Protein AF-A0A6M0SDQ1-F1 (afdb_monomer_lite)

Secondary structure (DSSP, 8-state):
-HHHHHGGGS-EEEEEEEEETTEEEEEEEESSPPPHHHHHHHHHHHHHS-------HHHHHHHHHHHTT--HHHHHHHH--EEEEEES--HHHHHHHHHHHHTT-----TT--

Sequence (113 aa):
MDRLSQMIGLSLESVTVIYLVDRWVLRLKLRNALGADAEKNLIAFLMENGMPHKPSMQLRDTLRALDKGKTPTEVMSEYQVVVVSHGVPDPTELHEFCARFVEGLGYYPPSLV

Structure (mmCIF, N/CA/C/O backbone):
data_AF-A0A6M0SDQ1-F1
#
_entry.id   AF-A0A6M0SDQ1-F1
#
loop_
_atom_site.group_PDB
_atom_site.id
_atom_site.type_symbol
_atom_site.label_atom_id
_atom_site.label_alt_id
_atom_site.label_comp_id
_atom_site.label_asym_id
_atom_site.label_entity_id
_atom_site.label_seq_id
_atom_site.pdbx_PDB_ins_code
_atom_site.Cartn_x
_atom_site.Cartn_y
_atom_site.Cartn_z
_atom_site.occupancy
_atom_site.B_iso_or_equiv
_atom_site.auth_seq_id
_atom_site.auth_comp_id
_atom_site.auth_asym_id
_atom_site.auth_atom_id
_atom_site.pdbx_PDB_model_num
ATOM 1 N N . MET A 1 1 ? 16.956 -11.108 -0.388 1.00 38.00 1 MET A N 1
ATOM 2 C CA . MET A 1 1 ? 17.136 -9.669 -0.095 1.00 38.00 1 MET A CA 1
ATOM 3 C C . MET A 1 1 ? 17.622 -8.887 -1.318 1.00 38.00 1 MET A C 1
ATOM 5 O O . MET A 1 1 ? 17.050 -7.846 -1.579 1.00 38.00 1 MET A O 1
ATOM 9 N N . ASP A 1 2 ? 18.548 -9.408 -2.136 1.00 40.62 2 ASP A N 1
ATOM 10 C CA . ASP A 1 2 ? 19.109 -8.705 -3.316 1.00 40.62 2 ASP A CA 1
ATOM 11 C C . ASP A 1 2 ? 18.112 -8.276 -4.423 1.00 40.62 2 ASP A C 1
ATOM 13 O O . ASP A 1 2 ? 18.269 -7.228 -5.044 1.00 40.62 2 ASP A O 1
ATOM 17 N N . ARG A 1 3 ? 17.052 -9.060 -4.682 1.00 41.88 3 ARG A N 1
ATOM 18 C CA . ARG A 1 3 ? 16.106 -8.775 -5.786 1.00 41.88 3 ARG A CA 1
ATOM 19 C C . ARG A 1 3 ? 15.184 -7.582 -5.529 1.00 41.88 3 ARG A C 1
ATOM 21 O O . ARG A 1 3 ? 14.858 -6.857 -6.463 1.00 41.88 3 ARG A O 1
ATOM 28 N N . LEU A 1 4 ? 14.796 -7.363 -4.271 1.00 41.25 4 LEU A N 1
ATOM 29 C CA . LEU A 1 4 ? 13.965 -6.220 -3.886 1.00 41.25 4 LEU A CA 1
ATOM 30 C C . LEU A 1 4 ? 14.744 -4.914 -4.049 1.00 41.25 4 LEU A C 1
ATOM 32 O O . LEU A 1 4 ? 14.192 -3.964 -4.587 1.00 41.25 4 LEU A O 1
ATOM 36 N N . SER A 1 5 ? 16.035 -4.914 -3.699 1.00 44.25 5 SER A N 1
ATOM 37 C CA . SER A 1 5 ? 16.961 -3.784 -3.848 1.00 44.25 5 SER A CA 1
ATOM 38 C C . SER A 1 5 ? 17.103 -3.309 -5.296 1.00 44.25 5 SER A C 1
ATOM 40 O O . SER A 1 5 ? 17.142 -2.109 -5.554 1.00 44.25 5 SER A O 1
ATOM 42 N N . GLN A 1 6 ? 17.122 -4.240 -6.256 1.00 43.56 6 GLN A N 1
ATOM 43 C CA . GLN A 1 6 ? 17.167 -3.915 -7.687 1.00 43.56 6 GLN A CA 1
ATOM 44 C C . GLN A 1 6 ? 15.834 -3.355 -8.214 1.00 43.56 6 GLN A C 1
ATOM 46 O O . GLN A 1 6 ? 15.824 -2.578 -9.166 1.00 43.56 6 GLN A O 1
ATOM 51 N N . MET A 1 7 ? 14.711 -3.689 -7.570 1.00 50.34 7 MET A N 1
ATOM 52 C CA . MET A 1 7 ? 13.386 -3.141 -7.880 1.00 50.34 7 MET A CA 1
ATOM 53 C C . MET A 1 7 ? 13.128 -1.766 -7.237 1.00 50.34 7 MET A C 1
ATOM 55 O O . MET A 1 7 ? 12.131 -1.130 -7.563 1.00 50.34 7 MET A O 1
ATOM 59 N N . ILE A 1 8 ? 14.023 -1.247 -6.384 1.00 48.84 8 ILE A N 1
ATOM 60 C CA . ILE A 1 8 ? 13.896 0.094 -5.768 1.00 48.84 8 ILE A CA 1
ATOM 61 C C . ILE A 1 8 ? 14.005 1.224 -6.819 1.00 48.84 8 ILE A C 1
ATOM 63 O O . ILE A 1 8 ? 13.621 2.359 -6.559 1.00 48.84 8 ILE A O 1
ATOM 67 N N . GLY A 1 9 ? 14.428 0.918 -8.053 1.00 55.88 9 GLY A N 1
ATOM 68 C CA . GLY A 1 9 ? 14.330 1.832 -9.200 1.00 55.88 9 GLY A CA 1
ATOM 69 C C . GLY A 1 9 ? 12.920 1.973 -9.795 1.00 55.88 9 GLY A C 1
ATOM 70 O O . GLY A 1 9 ? 12.728 2.747 -10.735 1.00 55.88 9 GLY A O 1
ATOM 71 N N . LEU A 1 10 ? 11.927 1.230 -9.294 1.00 62.22 10 LEU A N 1
ATOM 72 C CA . LEU A 1 10 ? 10.539 1.390 -9.713 1.00 62.22 10 LEU A CA 1
ATOM 73 C C . LEU A 1 10 ? 10.060 2.769 -9.269 1.00 62.22 10 LEU A C 1
ATOM 75 O O . LEU A 1 10 ? 10.111 3.109 -8.090 1.00 62.22 10 LEU A O 1
ATOM 79 N N . SER A 1 11 ? 9.585 3.566 -10.224 1.00 73.94 11 SER A N 1
ATOM 80 C CA . SER A 1 11 ? 9.027 4.898 -9.991 1.00 73.94 11 SER A CA 1
ATOM 81 C C . SER A 1 11 ? 7.685 4.780 -9.253 1.00 73.94 11 SER A C 1
ATOM 83 O O . SER A 1 11 ? 6.638 5.076 -9.811 1.00 73.94 11 SER A O 1
ATOM 85 N N . LEU A 1 12 ? 7.684 4.260 -8.027 1.00 80.31 12 LEU A N 1
ATOM 86 C CA . LEU A 1 12 ? 6.501 4.074 -7.198 1.00 80.31 12 LEU A CA 1
ATOM 87 C C . LEU A 1 12 ? 5.965 5.447 -6.784 1.00 80.31 12 LEU A C 1
ATOM 89 O O . LEU A 1 12 ? 6.671 6.308 -6.256 1.00 80.31 12 LEU A O 1
ATOM 93 N N . GLU A 1 13 ? 4.697 5.675 -7.095 1.00 86.94 13 GLU A N 1
ATOM 94 C CA . GLU A 1 13 ? 3.949 6.850 -6.661 1.00 86.94 13 GLU A CA 1
ATOM 95 C C . GLU A 1 13 ? 3.397 6.607 -5.265 1.00 86.94 13 GLU A C 1
ATOM 97 O O . GLU A 1 13 ? 3.620 7.407 -4.362 1.00 86.94 13 GLU A O 1
ATOM 102 N N . SER A 1 14 ? 2.710 5.479 -5.091 1.00 88.56 14 SER A N 1
ATOM 103 C CA . SER A 1 14 ? 2.178 5.072 -3.804 1.00 88.56 14 SER A CA 1
ATOM 104 C C . SER A 1 14 ? 2.032 3.562 -3.693 1.00 88.56 14 SER A C 1
ATOM 106 O O . SER A 1 14 ? 1.780 2.852 -4.672 1.00 88.56 14 SER A O 1
ATOM 108 N N . VAL A 1 15 ? 2.163 3.077 -2.466 1.00 88.69 15 VAL A N 1
ATOM 109 C CA . VAL A 1 15 ? 1.786 1.732 -2.052 1.00 88.69 15 VAL A CA 1
ATOM 110 C C . VAL A 1 15 ? 0.574 1.865 -1.147 1.00 88.69 15 VAL A C 1
ATOM 112 O O . VAL A 1 15 ? 0.518 2.748 -0.299 1.00 88.69 15 VAL A O 1
ATOM 115 N N . THR A 1 16 ? -0.436 1.028 -1.366 1.00 90.88 16 THR A N 1
ATOM 116 C CA . THR A 1 16 ? -1.602 0.933 -0.484 1.00 90.88 16 THR A CA 1
ATOM 117 C C . THR A 1 16 ? -1.737 -0.490 0.011 1.00 90.88 16 THR A C 1
ATOM 119 O O . THR A 1 16 ? -1.772 -1.418 -0.795 1.00 90.88 16 THR A O 1
ATOM 122 N N . VAL A 1 17 ? -1.839 -0.646 1.323 1.00 88.75 17 VAL A N 1
ATOM 123 C CA . VAL A 1 17 ? -2.027 -1.924 1.998 1.00 88.75 17 VAL A CA 1
ATOM 124 C C . VAL A 1 17 ? -3.354 -1.866 2.739 1.00 88.75 17 VAL A C 1
ATOM 126 O O . VAL A 1 17 ? -3.548 -1.016 3.606 1.00 88.75 17 VAL A O 1
ATOM 129 N N . ILE A 1 18 ? -4.277 -2.753 2.382 1.00 89.12 18 ILE A N 1
ATOM 130 C CA . ILE A 1 18 ? -5.603 -2.850 2.996 1.00 89.12 18 ILE A CA 1
ATOM 131 C C . ILE A 1 18 ? -5.754 -4.240 3.590 1.00 89.12 18 ILE A C 1
ATOM 133 O O . ILE A 1 18 ? -5.525 -5.237 2.905 1.00 89.12 18 ILE A O 1
ATOM 137 N N . TYR A 1 19 ? -6.163 -4.304 4.850 1.00 86.25 19 TYR A N 1
ATOM 138 C CA . TYR A 1 19 ? -6.544 -5.552 5.485 1.00 86.25 19 TYR A CA 1
ATOM 139 C C . TYR A 1 19 ? -8.044 -5.782 5.290 1.00 86.25 19 TYR A C 1
ATOM 141 O O . TYR A 1 19 ? -8.884 -4.969 5.677 1.00 86.25 19 TYR A O 1
ATOM 149 N N . LEU A 1 20 ? -8.376 -6.896 4.652 1.00 84.56 20 LEU A N 1
ATOM 150 C CA . LEU A 1 20 ? -9.710 -7.480 4.652 1.00 84.56 20 LEU A CA 1
ATOM 151 C C . LEU A 1 20 ? -9.703 -8.643 5.649 1.00 84.56 20 LEU A C 1
ATOM 153 O O . LEU A 1 20 ? -8.646 -9.206 5.912 1.00 84.56 20 LEU A O 1
ATOM 157 N N . VAL A 1 21 ? -10.875 -9.014 6.169 1.00 77.06 21 VAL A N 1
ATOM 158 C CA . VAL A 1 21 ? -11.066 -9.990 7.268 1.00 77.06 21 VAL A CA 1
ATOM 159 C C . VAL A 1 21 ? -10.180 -11.247 7.173 1.00 77.06 21 VAL A C 1
ATOM 161 O O . VAL A 1 21 ? -9.776 -11.775 8.204 1.00 77.06 21 VAL A O 1
ATOM 164 N N . ASP A 1 22 ? -9.861 -11.708 5.962 1.00 80.50 22 ASP A N 1
ATOM 165 C CA . ASP A 1 22 ? -9.081 -12.914 5.674 1.00 80.50 22 ASP A CA 1
ATOM 166 C C . ASP A 1 22 ? -7.839 -12.698 4.785 1.00 80.50 22 ASP A C 1
ATOM 168 O O . ASP A 1 22 ? -7.137 -13.662 4.476 1.00 80.50 22 ASP A O 1
ATOM 172 N N . ARG A 1 23 ? -7.569 -11.477 4.306 1.00 82.62 23 ARG A N 1
ATOM 173 C CA . ARG A 1 23 ? -6.507 -11.246 3.312 1.00 82.62 23 ARG A CA 1
ATOM 174 C C . ARG A 1 23 ? -5.986 -9.821 3.289 1.00 82.62 23 ARG A C 1
ATOM 176 O O . ARG A 1 23 ? -6.710 -8.859 3.521 1.00 82.62 23 ARG A O 1
ATOM 183 N N . TRP A 1 24 ? -4.740 -9.696 2.860 1.00 86.62 24 TRP A N 1
ATOM 184 C CA . TRP A 1 24 ? -4.108 -8.421 2.562 1.00 86.62 24 TRP A CA 1
ATOM 185 C C . TRP A 1 24 ? -4.278 -8.089 1.082 1.00 86.62 24 TRP A C 1
ATOM 187 O O . TR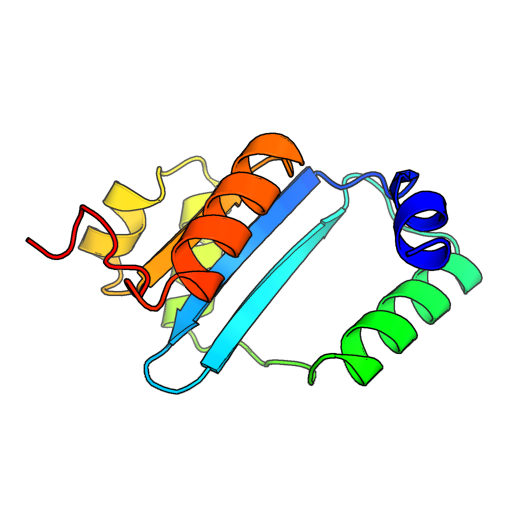P A 1 24 ? -4.012 -8.919 0.213 1.00 86.62 24 TRP A O 1
ATOM 197 N N . VAL A 1 25 ? -4.716 -6.868 0.791 1.00 90.62 25 VAL A N 1
ATOM 198 C CA . VAL A 1 25 ? -4.752 -6.325 -0.564 1.00 90.62 25 VAL A CA 1
ATOM 199 C C . VAL A 1 25 ? -3.657 -5.284 -0.694 1.00 90.62 25 VAL A C 1
ATOM 201 O O . VAL A 1 25 ? -3.670 -4.258 -0.014 1.00 90.62 25 VAL A O 1
ATOM 204 N N . LEU A 1 26 ? -2.727 -5.554 -1.603 1.00 90.06 26 LEU A N 1
ATOM 205 C CA . LEU A 1 26 ? -1.664 -4.640 -1.987 1.00 90.06 26 LEU A CA 1
ATOM 206 C C . LEU A 1 26 ? -2.035 -3.961 -3.309 1.00 90.06 26 LEU A C 1
ATOM 208 O O . LEU A 1 26 ? -2.319 -4.636 -4.299 1.00 90.06 26 L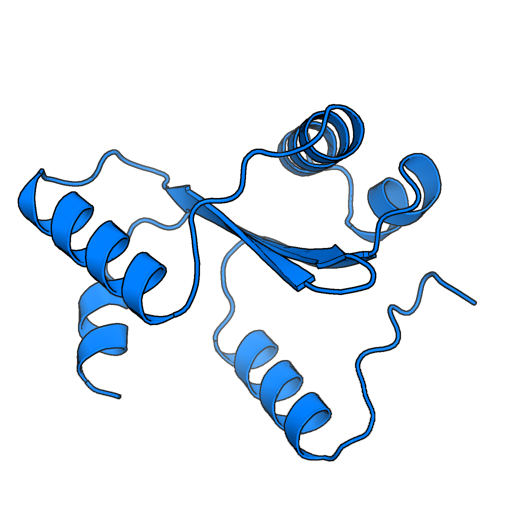EU A O 1
ATOM 212 N N . ARG A 1 27 ? -1.989 -2.629 -3.345 1.00 92.31 27 ARG A N 1
ATOM 213 C CA . ARG A 1 27 ? -2.018 -1.847 -4.585 1.00 92.31 27 ARG A CA 1
ATOM 214 C C . ARG A 1 27 ? -0.701 -1.110 -4.746 1.00 92.31 27 ARG A C 1
ATOM 216 O O . ARG A 1 27 ? -0.321 -0.327 -3.879 1.00 92.31 27 ARG A O 1
ATOM 223 N N . LEU A 1 28 ? -0.062 -1.303 -5.892 1.00 89.62 28 LEU A N 1
ATOM 224 C CA . LEU A 1 28 ? 1.079 -0.505 -6.324 1.00 89.62 28 LEU A CA 1
ATOM 225 C C . LEU A 1 28 ? 0.605 0.501 -7.371 1.00 89.62 28 LEU A C 1
ATOM 227 O O . LEU A 1 28 ? -0.050 0.121 -8.341 1.00 89.62 28 LEU A O 1
ATOM 231 N N . LYS A 1 29 ? 0.929 1.777 -7.175 1.00 89.81 29 LYS A N 1
ATOM 232 C CA . LYS A 1 29 ? 0.736 2.831 -8.171 1.00 89.81 29 LYS A CA 1
ATOM 233 C C . LYS A 1 29 ? 2.103 3.313 -8.627 1.00 89.81 29 LYS A C 1
ATOM 235 O O . LYS A 1 29 ? 2.954 3.633 -7.801 1.00 89.81 29 LYS A O 1
ATOM 240 N N . LEU A 1 30 ? 2.318 3.333 -9.935 1.00 88.50 30 LEU A N 1
ATOM 241 C CA . LEU A 1 30 ? 3.580 3.724 -10.552 1.00 88.50 30 LEU A CA 1
ATOM 242 C C . LEU A 1 30 ? 3.411 5.103 -11.193 1.00 88.50 30 LEU A C 1
ATOM 244 O O . LEU A 1 30 ? 2.425 5.336 -11.885 1.00 88.50 30 LEU A O 1
ATOM 248 N N . ARG A 1 31 ? 4.384 5.994 -10.991 1.00 86.25 31 ARG A N 1
ATOM 249 C CA . ARG A 1 31 ? 4.449 7.330 -11.601 1.00 86.25 31 ARG A CA 1
ATOM 250 C C . ARG A 1 31 ? 4.589 7.246 -13.117 1.00 86.25 31 ARG A C 1
ATOM 252 O O . ARG A 1 31 ? 4.088 8.107 -13.827 1.00 86.25 31 ARG A O 1
ATOM 259 N N . ASN A 1 32 ? 5.293 6.222 -13.598 1.00 85.19 32 ASN A N 1
ATOM 260 C CA . ASN A 1 32 ? 5.585 6.004 -15.008 1.00 85.19 32 ASN A CA 1
ATOM 261 C C . ASN A 1 32 ? 5.294 4.553 -15.390 1.00 85.19 32 ASN A C 1
ATOM 263 O O . ASN A 1 32 ? 5.443 3.646 -14.566 1.00 85.19 32 ASN A O 1
ATOM 267 N N . ALA A 1 33 ? 4.929 4.339 -16.655 1.00 84.25 33 ALA A N 1
ATOM 268 C CA . ALA A 1 33 ? 4.860 2.999 -17.220 1.00 84.25 33 ALA A CA 1
ATOM 269 C C . ALA A 1 33 ? 6.239 2.325 -17.153 1.00 84.25 33 ALA A C 1
ATOM 271 O O . ALA A 1 33 ? 7.273 2.970 -17.345 1.00 84.25 33 ALA A O 1
ATOM 272 N N . LEU A 1 34 ? 6.249 1.024 -16.874 1.00 84.88 34 LEU A N 1
ATOM 273 C CA . LEU A 1 34 ? 7.469 0.227 -16.890 1.00 84.88 34 LEU A CA 1
ATOM 274 C C . LEU A 1 34 ? 7.768 -0.238 -18.313 1.00 84.88 34 LEU A C 1
ATOM 276 O O . LEU A 1 34 ? 6.865 -0.411 -19.128 1.00 84.88 34 LEU A O 1
ATOM 280 N N . GLY A 1 35 ? 9.044 -0.487 -18.602 1.00 85.88 35 GLY A N 1
ATOM 281 C CA . GLY A 1 35 ? 9.403 -1.285 -19.771 1.00 85.88 35 GLY A CA 1
ATOM 282 C C . GLY A 1 35 ? 8.858 -2.711 -19.635 1.00 85.88 35 GLY A C 1
ATOM 283 O O . GLY A 1 35 ? 8.720 -3.217 -18.520 1.00 85.88 35 GLY A O 1
ATOM 284 N N . ALA A 1 36 ? 8.597 -3.373 -20.764 1.00 86.88 36 ALA A N 1
ATOM 285 C CA . ALA A 1 36 ? 7.934 -4.680 -20.800 1.00 86.88 36 ALA A CA 1
ATOM 286 C C . ALA A 1 36 ? 8.610 -5.752 -19.918 1.00 86.88 36 ALA A C 1
ATOM 288 O O . ALA A 1 36 ? 7.924 -6.552 -19.286 1.00 86.88 36 ALA A O 1
ATOM 289 N N . ASP A 1 37 ? 9.943 -5.764 -19.835 1.00 87.31 37 ASP A N 1
ATOM 290 C CA . ASP A 1 37 ? 10.668 -6.734 -19.001 1.00 87.31 37 ASP A CA 1
ATOM 291 C C . ASP A 1 37 ? 10.558 -6.416 -17.504 1.00 87.31 37 ASP A C 1
ATOM 293 O O . ASP A 1 37 ? 10.376 -7.316 -16.685 1.00 87.31 37 ASP A O 1
ATOM 297 N N . ALA A 1 38 ? 10.602 -5.133 -17.136 1.00 84.31 38 ALA A N 1
ATOM 298 C CA . ALA A 1 38 ? 10.417 -4.700 -15.753 1.00 84.31 38 ALA A CA 1
ATOM 299 C C . ALA A 1 38 ? 8.980 -4.954 -15.273 1.00 84.31 38 ALA A C 1
ATOM 301 O O . ALA A 1 38 ? 8.780 -5.384 -14.138 1.00 84.31 38 ALA A O 1
ATOM 302 N N . GLU A 1 39 ? 7.991 -4.753 -16.146 1.00 86.62 39 GLU A N 1
ATOM 303 C CA . GLU A 1 39 ? 6.596 -5.095 -15.874 1.00 86.62 39 GLU A CA 1
ATOM 304 C C . GLU A 1 39 ? 6.425 -6.599 -15.629 1.00 86.62 39 GLU A C 1
ATOM 306 O O . GLU A 1 39 ? 5.858 -6.994 -14.611 1.00 86.62 39 GLU A O 1
ATOM 311 N N . LYS A 1 40 ? 6.981 -7.449 -16.503 1.00 88.06 40 LYS A N 1
ATOM 312 C CA . LYS A 1 40 ? 6.942 -8.911 -16.331 1.00 88.06 40 LYS A CA 1
ATOM 313 C C . LYS A 1 40 ? 7.607 -9.359 -15.034 1.00 88.06 40 LYS A C 1
ATOM 315 O O . LYS A 1 40 ? 7.041 -10.189 -14.330 1.00 88.06 40 LYS A O 1
ATOM 320 N N . ASN A 1 41 ? 8.772 -8.801 -14.704 1.00 87.75 41 ASN A N 1
ATOM 321 C CA . ASN A 1 41 ? 9.480 -9.126 -13.466 1.00 87.75 41 ASN A CA 1
ATOM 322 C C . ASN A 1 41 ? 8.677 -8.714 -12.227 1.00 87.75 41 ASN A C 1
ATOM 324 O O . ASN A 1 41 ? 8.589 -9.487 -11.275 1.00 87.75 41 ASN A O 1
ATOM 328 N N . LEU A 1 42 ? 8.053 -7.530 -12.248 1.00 85.31 42 LEU A N 1
ATOM 329 C CA . LEU A 1 42 ? 7.184 -7.075 -11.163 1.00 85.31 42 LEU A CA 1
ATOM 330 C C . LEU A 1 42 ? 5.962 -7.987 -11.007 1.00 85.31 42 LEU A C 1
ATOM 332 O O . LEU A 1 42 ? 5.653 -8.403 -9.894 1.00 85.31 42 LEU A O 1
ATOM 336 N N . ILE A 1 43 ? 5.283 -8.324 -12.107 1.00 88.44 43 ILE A N 1
ATOM 337 C CA . ILE A 1 43 ? 4.124 -9.225 -12.079 1.00 88.44 43 ILE A CA 1
ATOM 338 C C . ILE A 1 43 ? 4.531 -10.603 -11.551 1.00 88.44 43 ILE A C 1
ATOM 340 O O . ILE A 1 43 ? 3.859 -11.122 -10.663 1.00 88.44 43 ILE A O 1
ATOM 344 N N . ALA A 1 44 ? 5.636 -11.171 -12.040 1.00 89.62 44 ALA A N 1
ATOM 345 C CA . ALA A 1 44 ? 6.143 -12.459 -11.575 1.00 89.62 44 ALA A CA 1
ATOM 346 C C . ALA A 1 44 ? 6.425 -12.437 -10.066 1.00 89.62 44 ALA A C 1
ATOM 348 O O . ALA A 1 44 ? 5.927 -13.290 -9.338 1.00 89.62 44 ALA A O 1
ATOM 349 N N . PHE A 1 45 ? 7.119 -11.405 -9.579 1.00 86.81 45 PHE A N 1
ATOM 350 C CA . PHE A 1 45 ? 7.384 -11.225 -8.153 1.00 86.81 45 PHE A CA 1
ATOM 351 C C . PHE A 1 45 ? 6.095 -11.138 -7.316 1.00 86.81 45 PHE A C 1
ATOM 353 O O . PHE A 1 45 ? 5.987 -11.769 -6.264 1.00 86.81 45 PHE A O 1
ATOM 360 N N . LEU A 1 46 ? 5.091 -10.384 -7.775 1.00 88.50 46 LEU A N 1
ATOM 361 C CA . LEU A 1 46 ? 3.807 -10.275 -7.076 1.00 88.50 46 LEU A CA 1
ATOM 362 C C . LEU A 1 46 ? 3.027 -11.594 -7.075 1.00 88.50 46 LEU A C 1
ATOM 364 O O . LEU A 1 46 ? 2.378 -11.909 -6.082 1.00 88.50 46 LEU A O 1
ATOM 368 N N . MET A 1 47 ? 3.098 -12.365 -8.160 1.00 88.88 47 MET A N 1
ATOM 369 C CA . MET A 1 47 ? 2.453 -13.677 -8.265 1.00 88.88 47 MET A CA 1
ATOM 370 C C . MET A 1 47 ? 3.153 -14.759 -7.433 1.00 88.88 47 MET A C 1
ATOM 372 O O . MET A 1 47 ? 2.501 -15.706 -7.008 1.00 88.88 47 MET A O 1
ATOM 376 N N . GLU A 1 48 ? 4.454 -14.630 -7.163 1.00 89.94 48 GLU A N 1
ATOM 377 C CA . GLU A 1 48 ? 5.165 -15.508 -6.221 1.00 89.94 48 GLU A CA 1
ATOM 378 C C . GLU A 1 48 ? 4.714 -15.280 -4.768 1.00 89.94 48 GLU A C 1
ATOM 380 O O . GLU A 1 48 ? 4.732 -16.207 -3.962 1.00 89.94 48 GLU A O 1
ATOM 385 N N . ASN A 1 49 ? 4.295 -14.055 -4.433 1.00 84.69 49 ASN A N 1
ATOM 386 C CA . ASN A 1 49 ? 3.964 -13.639 -3.064 1.00 84.69 49 ASN A CA 1
ATOM 387 C C . ASN A 1 49 ? 2.457 -13.444 -2.827 1.00 84.69 49 ASN A C 1
ATOM 389 O O . ASN A 1 49 ? 2.041 -13.051 -1.737 1.00 84.69 49 ASN A O 1
ATOM 393 N N . GLY A 1 50 ? 1.625 -13.685 -3.836 1.00 88.94 50 GLY A N 1
ATOM 394 C CA . GLY A 1 50 ? 0.198 -13.416 -3.769 1.00 88.94 50 GLY A CA 1
ATOM 395 C C . GLY A 1 50 ? -0.532 -13.791 -5.049 1.00 88.94 50 GLY A C 1
ATOM 396 O O . GLY A 1 50 ? -0.040 -14.536 -5.889 1.00 88.94 50 GLY A O 1
ATOM 397 N N . MET A 1 51 ? -1.745 -13.271 -5.200 1.00 91.31 51 MET A N 1
ATOM 398 C CA . MET A 1 51 ? -2.573 -13.525 -6.375 1.00 91.31 51 MET A CA 1
ATOM 399 C C . MET A 1 51 ? -3.280 -12.246 -6.829 1.00 91.31 51 MET A C 1
ATOM 401 O O . MET A 1 51 ? -3.626 -11.416 -5.981 1.00 91.31 51 MET A O 1
ATOM 405 N N . PRO A 1 52 ? -3.532 -12.069 -8.141 1.00 92.25 52 PRO A N 1
ATOM 406 C CA . PRO A 1 52 ? -4.284 -10.927 -8.638 1.00 92.25 52 PRO A CA 1
ATOM 407 C C . PRO A 1 52 ? -5.634 -10.799 -7.930 1.00 92.25 52 PRO A C 1
ATOM 409 O O . PRO A 1 52 ? -6.426 -11.741 -7.884 1.00 92.25 52 PRO A O 1
ATOM 412 N N . HIS A 1 53 ? -5.904 -9.613 -7.395 1.00 89.44 53 HIS A N 1
ATOM 413 C CA . HIS A 1 53 ? -7.144 -9.327 -6.690 1.00 89.44 53 HIS A CA 1
ATOM 414 C C . HIS A 1 53 ? -8.031 -8.406 -7.526 1.00 89.44 53 HIS A C 1
ATOM 416 O O . HIS A 1 53 ? -7.610 -7.326 -7.940 1.00 89.44 53 HIS A O 1
ATOM 422 N N . LYS A 1 54 ? -9.287 -8.809 -7.747 1.00 92.12 54 LYS A N 1
ATOM 423 C CA . LYS A 1 54 ? -10.297 -7.950 -8.373 1.00 92.12 54 LYS A CA 1
ATOM 424 C C . LYS A 1 54 ? -11.038 -7.177 -7.275 1.00 92.12 54 LYS A C 1
ATOM 426 O O . LYS A 1 54 ? -11.823 -7.793 -6.555 1.00 92.12 54 LYS A O 1
ATOM 431 N N . PRO A 1 55 ? -10.840 -5.854 -7.150 1.00 91.19 55 PRO A N 1
ATOM 432 C CA . PRO A 1 55 ? -11.425 -5.097 -6.052 1.00 91.19 55 PRO A CA 1
ATOM 433 C C . PRO A 1 55 ? -12.952 -5.031 -6.164 1.00 91.19 55 PRO A C 1
ATOM 435 O O . PRO A 1 55 ? -13.495 -4.857 -7.263 1.00 91.19 55 PRO A O 1
ATOM 438 N N . SER A 1 56 ? -13.641 -5.131 -5.023 1.00 92.75 56 SER A N 1
ATOM 439 C CA . SER A 1 56 ? -15.082 -4.869 -4.901 1.00 92.75 56 SER A CA 1
ATOM 440 C C . SER A 1 56 ? -15.411 -3.404 -5.224 1.00 92.75 56 SER A C 1
ATOM 442 O O . SER A 1 56 ? -14.514 -2.575 -5.372 1.00 92.75 56 SER A O 1
ATOM 444 N N . MET A 1 57 ? -16.695 -3.055 -5.354 1.00 93.44 57 MET A N 1
ATOM 445 C CA . MET A 1 57 ? -17.088 -1.658 -5.595 1.00 93.44 57 MET A CA 1
ATOM 446 C C . MET A 1 57 ? -16.643 -0.738 -4.452 1.00 93.44 57 MET A C 1
ATOM 448 O O . MET A 1 57 ? -15.944 0.233 -4.713 1.00 93.44 57 MET A O 1
ATOM 452 N N . GLN A 1 58 ? -16.925 -1.131 -3.206 1.00 92.88 58 GLN A N 1
ATOM 453 C CA . GL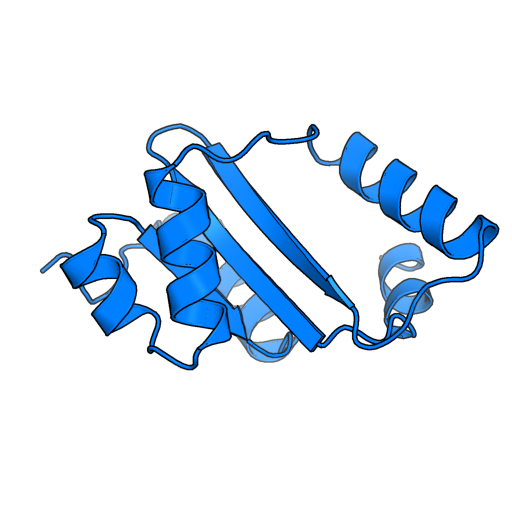N A 1 58 ? -16.464 -0.440 -2.000 1.00 92.88 58 GLN A CA 1
ATOM 454 C C . GLN A 1 58 ? -14.947 -0.236 -2.015 1.00 92.88 58 GLN A C 1
ATOM 456 O O . GLN A 1 58 ? -14.483 0.884 -1.854 1.00 92.88 58 GLN A O 1
ATOM 461 N N . LEU A 1 59 ? -14.172 -1.288 -2.313 1.00 92.94 59 LEU A N 1
ATOM 462 C CA . LEU A 1 59 ? -12.714 -1.194 -2.350 1.00 92.94 59 LEU A CA 1
ATOM 463 C C . LEU A 1 59 ? -12.213 -0.273 -3.472 1.00 92.94 59 LEU A C 1
ATOM 465 O O . LEU A 1 59 ? -11.227 0.437 -3.296 1.00 92.94 59 LEU A O 1
ATOM 469 N N . ARG A 1 60 ? -12.891 -0.237 -4.626 1.00 95.38 60 ARG A N 1
ATOM 470 C CA . ARG A 1 60 ? -12.574 0.727 -5.693 1.00 95.38 60 ARG A CA 1
ATOM 471 C C . ARG A 1 60 ? -12.829 2.166 -5.249 1.00 95.38 60 ARG A C 1
ATOM 473 O O . ARG A 1 60 ? -12.012 3.031 -5.559 1.00 95.38 60 ARG A O 1
ATOM 480 N N . ASP A 1 61 ? -13.921 2.418 -4.535 1.00 95.25 61 ASP A N 1
ATOM 481 C CA . ASP A 1 61 ? -14.263 3.758 -4.051 1.00 95.25 61 ASP A CA 1
ATOM 482 C C . ASP A 1 61 ? -13.323 4.207 -2.925 1.00 95.25 61 ASP A C 1
ATOM 484 O O . ASP A 1 61 ? -12.804 5.320 -2.982 1.00 95.25 61 ASP A O 1
ATOM 488 N N . THR A 1 62 ? -12.982 3.305 -2.000 1.00 94.31 62 THR A N 1
ATOM 489 C CA . THR A 1 62 ? -11.907 3.473 -1.010 1.00 94.31 62 THR A CA 1
ATOM 490 C C . THR A 1 62 ? -10.599 3.899 -1.674 1.00 94.31 62 THR A C 1
ATOM 492 O O . THR A 1 62 ? -10.018 4.924 -1.326 1.00 94.31 62 THR A O 1
ATOM 495 N N . LEU A 1 63 ? -10.132 3.129 -2.661 1.00 94.88 63 LEU A N 1
ATOM 496 C CA . LEU A 1 63 ? -8.878 3.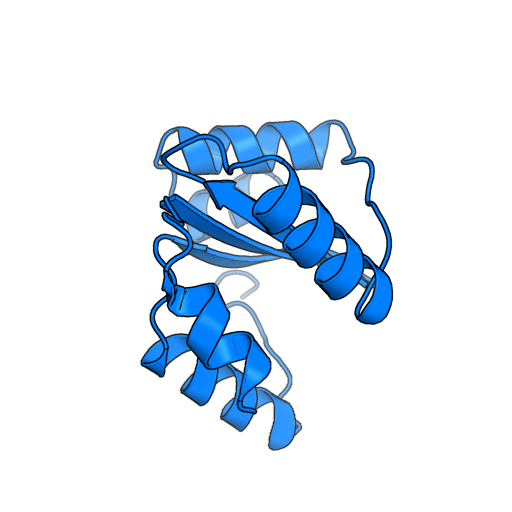402 -3.362 1.00 94.88 63 LEU A CA 1
ATOM 497 C C . LEU A 1 63 ? -8.916 4.747 -4.100 1.00 94.88 63 LEU A C 1
ATOM 499 O O . LEU A 1 63 ? -7.931 5.480 -4.096 1.00 94.88 63 LEU A O 1
ATOM 503 N N . ARG A 1 64 ? -10.062 5.101 -4.692 1.00 95.56 64 ARG A N 1
ATOM 504 C CA . ARG A 1 64 ? -10.267 6.397 -5.350 1.00 95.56 64 ARG A CA 1
ATOM 505 C C . ARG A 1 64 ? -10.275 7.558 -4.354 1.00 95.56 64 ARG A C 1
ATOM 507 O O . ARG A 1 64 ? -9.813 8.642 -4.694 1.00 95.56 64 ARG A O 1
ATOM 514 N N . ALA A 1 65 ? -10.833 7.369 -3.164 1.00 95.56 65 ALA A N 1
ATOM 515 C CA . ALA A 1 65 ? -10.833 8.377 -2.112 1.00 95.56 65 ALA A CA 1
ATOM 516 C C . ALA A 1 65 ? -9.406 8.668 -1.624 1.00 95.56 65 ALA A C 1
ATOM 518 O O . ALA A 1 65 ? -9.030 9.836 -1.524 1.00 95.56 65 ALA A O 1
ATOM 519 N N . LEU A 1 66 ? -8.600 7.617 -1.436 1.00 94.50 66 LEU A N 1
ATOM 520 C CA . LEU A 1 66 ? -7.169 7.736 -1.144 1.00 94.50 66 LEU A CA 1
ATOM 521 C C . LEU A 1 66 ? -6.423 8.465 -2.276 1.00 94.50 66 LEU A C 1
ATOM 523 O O . LEU A 1 66 ? -5.693 9.414 -2.015 1.00 94.50 66 LEU A O 1
ATOM 527 N N . ASP A 1 67 ? -6.686 8.124 -3.545 1.00 94.00 67 ASP A N 1
ATOM 528 C CA . ASP A 1 67 ? -6.096 8.832 -4.698 1.00 94.00 67 ASP A CA 1
ATOM 529 C C . ASP A 1 67 ? -6.452 10.326 -4.760 1.00 94.00 67 ASP A C 1
ATOM 531 O O . ASP A 1 67 ? -5.698 11.115 -5.326 1.00 94.00 67 ASP A O 1
ATOM 535 N N . LYS A 1 68 ? -7.598 10.727 -4.197 1.00 95.19 68 LYS A N 1
ATOM 536 C CA . LYS A 1 68 ? -8.016 12.134 -4.091 1.00 95.19 68 LYS A CA 1
ATOM 537 C C . LYS A 1 68 ? -7.376 12.863 -2.905 1.00 95.19 68 LYS A C 1
ATOM 539 O O . LYS A 1 68 ? -7.679 14.034 -2.696 1.00 95.19 68 LYS A O 1
ATOM 544 N N . GLY A 1 69 ? -6.522 12.187 -2.138 1.00 93.00 69 GLY A N 1
ATOM 545 C CA . GLY A 1 69 ? -5.817 12.756 -0.995 1.00 93.00 69 GLY A CA 1
ATOM 546 C C . GLY A 1 69 ? -6.586 12.690 0.321 1.00 93.00 69 GLY A C 1
ATOM 547 O O . GLY A 1 69 ? -6.151 13.324 1.279 1.00 93.00 69 GLY A O 1
ATOM 548 N N . LYS A 1 70 ? -7.701 11.941 0.406 1.00 93.50 70 LYS A N 1
ATOM 549 C CA . LYS A 1 70 ? -8.290 11.646 1.722 1.00 93.50 70 LYS A CA 1
ATOM 550 C C . LYS A 1 70 ? -7.302 10.824 2.541 1.00 93.50 70 LYS A C 1
ATOM 552 O O . LYS A 1 70 ? -6.651 9.916 2.022 1.00 93.50 70 LYS A O 1
ATOM 557 N N . THR A 1 71 ? -7.219 11.125 3.826 1.00 90.31 71 THR A N 1
ATOM 558 C CA . THR A 1 71 ? -6.349 10.405 4.752 1.00 90.31 71 THR A CA 1
ATOM 559 C C . THR A 1 71 ? -6.854 8.974 4.980 1.00 90.31 71 THR A C 1
ATOM 561 O O . THR A 1 71 ? -8.057 8.709 4.860 1.00 90.31 71 THR A O 1
ATOM 564 N N . PRO A 1 72 ? -5.968 8.024 5.340 1.00 89.00 72 PRO A N 1
ATOM 565 C CA . PRO A 1 72 ? -6.377 6.665 5.683 1.00 89.00 72 PRO A CA 1
ATOM 566 C C . PRO A 1 72 ? -7.492 6.620 6.731 1.00 89.00 72 PRO A C 1
ATOM 568 O O . PRO A 1 72 ? -8.439 5.866 6.565 1.00 89.00 72 PRO A O 1
ATOM 571 N N . THR A 1 73 ? -7.435 7.457 7.767 1.00 86.69 73 THR A N 1
ATOM 572 C CA . THR A 1 73 ? -8.435 7.496 8.845 1.00 86.69 73 THR A CA 1
ATOM 573 C C . THR A 1 73 ? -9.811 7.958 8.364 1.00 86.69 73 THR A C 1
ATOM 575 O O . THR A 1 73 ? -10.812 7.327 8.704 1.00 86.69 73 THR A O 1
ATOM 578 N N . GLU A 1 74 ? -9.879 8.997 7.526 1.00 90.69 74 GLU A N 1
ATOM 579 C CA . GLU A 1 74 ? -11.136 9.440 6.900 1.00 90.69 74 GLU A CA 1
ATOM 580 C C . GLU A 1 74 ? -11.751 8.326 6.048 1.00 90.69 74 GLU A C 1
ATOM 582 O O . GLU A 1 74 ? -12.947 8.052 6.131 1.00 90.69 74 GLU A O 1
ATOM 587 N N . VAL A 1 75 ? -10.920 7.639 5.262 1.00 92.12 75 VAL A N 1
ATOM 588 C CA . VAL A 1 75 ? -11.356 6.542 4.394 1.00 92.12 75 VAL A CA 1
ATOM 589 C C . VAL A 1 75 ? -11.806 5.321 5.198 1.00 92.12 75 VAL A C 1
ATOM 591 O O . VAL A 1 75 ? -12.809 4.702 4.846 1.00 92.12 75 VAL A O 1
ATOM 594 N N . MET A 1 76 ? -11.105 4.972 6.278 1.00 88.69 76 MET A N 1
ATOM 595 C CA . MET A 1 76 ? -11.500 3.868 7.157 1.00 88.69 76 MET A CA 1
ATOM 596 C C . MET A 1 76 ? -12.868 4.130 7.796 1.00 88.69 76 MET A C 1
ATOM 598 O O . MET A 1 76 ? -13.719 3.243 7.792 1.00 88.69 76 MET A O 1
ATOM 602 N N . SER A 1 77 ? -13.111 5.359 8.262 1.00 88.56 77 SER A N 1
ATOM 603 C CA . SER A 1 77 ? -14.401 5.766 8.833 1.00 88.56 77 SER A CA 1
ATOM 604 C C . SER A 1 77 ? -15.535 5.730 7.799 1.00 88.56 77 SER A C 1
ATOM 606 O O . SER A 1 77 ? -16.585 5.133 8.038 1.00 88.56 77 SER A O 1
ATOM 608 N N . GLU A 1 78 ? -15.316 6.299 6.612 1.00 91.81 78 GLU A N 1
ATOM 609 C CA . GLU A 1 78 ? -16.350 6.422 5.575 1.00 91.81 78 GLU A CA 1
ATOM 610 C C . GLU A 1 78 ? -16.686 5.090 4.897 1.00 91.81 78 GLU A C 1
ATOM 612 O O . GLU A 1 78 ? -17.853 4.793 4.647 1.00 91.81 78 GLU A O 1
ATOM 617 N N . TYR A 1 79 ? -15.670 4.280 4.597 1.00 90.06 79 TYR A N 1
ATOM 618 C CA . TYR A 1 79 ? -15.835 3.059 3.812 1.00 90.06 79 TYR A CA 1
ATOM 619 C C . TYR A 1 79 ? -15.786 1.788 4.651 1.00 90.06 79 TYR A C 1
ATOM 621 O O . TYR A 1 79 ? -15.949 0.719 4.074 1.00 90.06 79 TYR A O 1
ATOM 629 N N . GLN A 1 80 ? -15.586 1.867 5.971 1.00 87.00 80 GLN A N 1
ATOM 630 C CA . GLN A 1 80 ? -15.543 0.701 6.865 1.00 87.00 80 GLN A CA 1
ATOM 631 C C . GLN A 1 80 ? -14.533 -0.363 6.391 1.00 87.00 80 GLN A C 1
ATOM 633 O O . GLN A 1 80 ? -14.810 -1.562 6.365 1.00 87.00 80 GLN A O 1
ATOM 638 N N . VAL A 1 81 ? -13.354 0.095 5.965 1.00 85.69 81 VAL A N 1
ATOM 639 C CA . VAL A 1 81 ? -12.211 -0.746 5.578 1.00 85.69 81 VAL A CA 1
ATOM 640 C C . VAL A 1 81 ? -11.055 -0.525 6.547 1.00 85.69 81 VAL A C 1
ATOM 642 O O . VAL A 1 81 ? -11.018 0.496 7.225 1.00 85.69 81 VAL A O 1
ATOM 645 N N . VAL A 1 82 ? -10.076 -1.429 6.571 1.00 87.44 82 VAL A N 1
ATOM 646 C CA . VAL A 1 82 ? -8.835 -1.237 7.333 1.00 87.44 82 VAL A CA 1
ATOM 647 C C . VAL A 1 82 ? -7.702 -0.895 6.375 1.00 87.44 82 VAL A C 1
ATOM 649 O O . VAL A 1 82 ? -7.173 -1.767 5.688 1.00 87.44 82 VAL A O 1
ATOM 652 N N . VAL A 1 83 ? -7.325 0.382 6.315 1.00 87.56 83 VAL A N 1
ATOM 653 C CA . VAL A 1 83 ? -6.149 0.838 5.564 1.00 87.56 83 VAL A CA 1
ATOM 654 C C . VAL A 1 83 ? -4.952 0.794 6.505 1.00 87.56 83 VAL A C 1
ATOM 656 O O . VAL A 1 83 ? -4.908 1.520 7.490 1.00 87.56 83 VAL A O 1
ATOM 659 N N . VAL A 1 84 ? -3.987 -0.069 6.209 1.00 82.94 84 VAL A N 1
ATOM 660 C CA . VAL A 1 84 ? -2.797 -0.262 7.049 1.00 82.94 84 VAL A CA 1
ATOM 661 C C . VAL A 1 84 ? -1.700 0.727 6.691 1.00 82.94 84 VAL A C 1
ATOM 663 O O . VAL A 1 84 ? -1.039 1.262 7.573 1.00 82.94 84 VAL A O 1
ATOM 666 N N . SER A 1 85 ? -1.530 0.996 5.398 1.00 83.88 85 SER A N 1
ATOM 667 C CA . SER A 1 85 ? -0.607 2.016 4.906 1.00 83.88 85 SER A CA 1
ATOM 668 C C . SER A 1 85 ? -1.084 2.53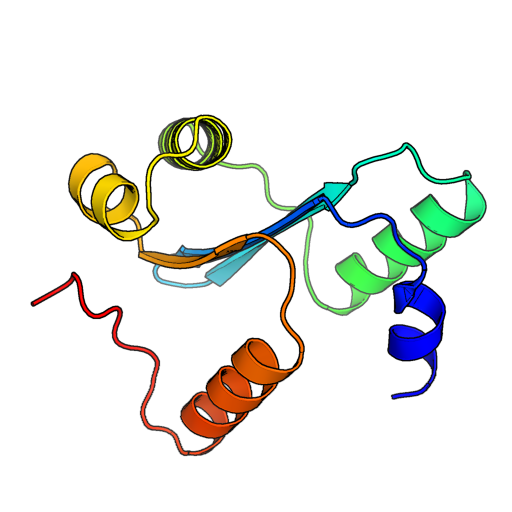9 3.552 1.00 83.88 85 SER A C 1
ATOM 670 O O . SER A 1 85 ? -1.646 1.789 2.747 1.00 83.88 85 SER A O 1
ATOM 672 N N . HIS A 1 86 ? -0.891 3.832 3.308 1.00 88.75 86 HIS A N 1
ATOM 673 C CA . HIS A 1 86 ? -1.113 4.470 2.015 1.00 88.75 86 HIS A CA 1
ATOM 674 C C . HIS A 1 86 ? -0.146 5.639 1.848 1.00 88.75 86 HIS A C 1
ATOM 676 O O . HIS A 1 86 ? -0.177 6.576 2.642 1.00 88.75 86 HIS A O 1
ATOM 682 N N . GLY A 1 87 ? 0.660 5.621 0.789 1.00 86.69 87 GLY A N 1
ATOM 683 C CA . GLY A 1 87 ? 1.552 6.733 0.474 1.00 86.69 87 GLY A CA 1
ATOM 684 C C . GLY A 1 87 ? 2.823 6.292 -0.230 1.00 86.69 87 GLY A C 1
ATOM 685 O O . GLY A 1 87 ? 2.916 5.166 -0.724 1.00 86.69 87 GLY A O 1
ATOM 686 N N . VAL A 1 88 ? 3.795 7.201 -0.304 1.00 83.56 88 VAL A N 1
ATOM 687 C CA . VAL A 1 88 ? 5.139 6.876 -0.796 1.00 83.56 88 VAL A CA 1
ATOM 688 C C . VAL A 1 88 ? 5.750 5.848 0.159 1.00 83.56 88 VAL A C 1
ATOM 690 O O . VAL A 1 88 ? 5.705 6.077 1.364 1.00 83.56 88 VAL A O 1
ATOM 693 N N . PRO A 1 89 ? 6.297 4.727 -0.340 1.00 72.44 89 PRO A N 1
ATOM 694 C CA . PRO A 1 89 ? 6.891 3.724 0.529 1.00 72.44 89 PRO A CA 1
ATOM 695 C C . PRO A 1 89 ? 8.079 4.318 1.297 1.00 72.44 89 PRO A C 1
ATOM 697 O O . PRO A 1 89 ? 9.090 4.671 0.690 1.00 72.44 89 PRO A O 1
ATOM 700 N N . ASP A 1 90 ? 7.951 4.404 2.622 1.00 70.00 90 ASP A N 1
ATOM 701 C CA . ASP A 1 90 ? 9.058 4.675 3.537 1.00 70.00 90 ASP A CA 1
ATOM 702 C C . ASP A 1 90 ? 9.611 3.333 4.053 1.00 70.00 90 ASP A C 1
ATOM 704 O O . ASP A 1 90 ? 8.900 2.586 4.737 1.00 70.00 90 ASP A O 1
ATOM 708 N N . PRO A 1 91 ? 10.870 2.983 3.728 1.00 64.75 91 PRO A N 1
ATOM 709 C CA . PRO A 1 91 ? 11.500 1.759 4.216 1.00 64.75 91 PRO A CA 1
ATOM 710 C C . PRO A 1 91 ? 11.527 1.658 5.746 1.00 64.75 91 PRO A C 1
ATOM 712 O O . PRO A 1 91 ? 11.506 0.549 6.278 1.00 64.75 91 PRO A O 1
ATOM 715 N N . THR A 1 92 ? 11.571 2.796 6.441 1.00 66.00 92 THR A N 1
ATOM 716 C CA . THR A 1 92 ? 11.615 2.878 7.905 1.00 66.00 92 THR A CA 1
ATOM 717 C C . THR A 1 92 ? 10.275 2.460 8.499 1.00 66.00 92 THR A C 1
ATOM 719 O O . THR A 1 92 ? 10.224 1.545 9.318 1.00 66.00 92 THR A O 1
ATOM 722 N N . GLU A 1 93 ? 9.182 3.042 8.002 1.00 64.94 93 GLU A N 1
ATOM 723 C CA . GLU A 1 93 ? 7.812 2.719 8.418 1.00 64.94 93 GLU A CA 1
ATOM 724 C C . GLU A 1 93 ? 7.484 1.240 8.158 1.00 64.94 93 GLU A C 1
ATOM 726 O O . GLU A 1 93 ? 6.916 0.549 9.006 1.00 64.94 93 GLU A O 1
ATOM 731 N N . LEU A 1 94 ? 7.908 0.713 7.003 1.00 62.00 94 LEU A N 1
ATOM 732 C CA . LEU A 1 94 ? 7.721 -0.696 6.660 1.00 62.00 94 LEU A CA 1
ATOM 733 C C . LEU A 1 94 ? 8.491 -1.628 7.608 1.00 62.00 94 LEU A C 1
ATOM 735 O O . LEU A 1 94 ? 7.984 -2.693 7.966 1.00 62.00 94 LEU A O 1
ATOM 739 N N . HIS A 1 95 ? 9.707 -1.250 8.009 1.00 63.00 95 HIS A N 1
ATOM 740 C CA . HIS A 1 95 ? 10.518 -2.043 8.930 1.00 63.00 95 HIS A CA 1
ATOM 741 C C . HIS A 1 95 ? 9.916 -2.056 10.338 1.00 63.00 95 HIS A C 1
ATOM 743 O O . HIS A 1 95 ? 9.783 -3.126 10.932 1.00 63.00 95 HIS A O 1
ATOM 749 N N . GLU A 1 96 ? 9.481 -0.898 10.839 1.00 66.00 96 GLU A N 1
ATOM 750 C CA . GLU A 1 96 ? 8.787 -0.777 12.126 1.00 66.00 96 GLU A CA 1
ATOM 751 C C . GLU A 1 96 ? 7.474 -1.570 12.142 1.00 66.00 96 GLU A C 1
ATOM 753 O O . GLU A 1 96 ? 7.172 -2.266 13.114 1.00 66.00 96 GLU A O 1
ATOM 758 N N . PHE A 1 97 ? 6.714 -1.536 11.045 1.00 63.16 97 PHE A N 1
ATOM 759 C CA . PHE A 1 97 ? 5.513 -2.351 10.887 1.00 63.16 97 PHE A CA 1
ATOM 760 C C . PHE A 1 97 ? 5.827 -3.853 10.938 1.00 63.16 97 PHE A C 1
ATOM 762 O O . PHE A 1 97 ? 5.194 -4.591 11.695 1.00 63.16 97 PHE A O 1
ATOM 769 N N . CYS A 1 98 ? 6.822 -4.308 10.167 1.00 61.78 98 CYS A N 1
ATOM 770 C CA . CYS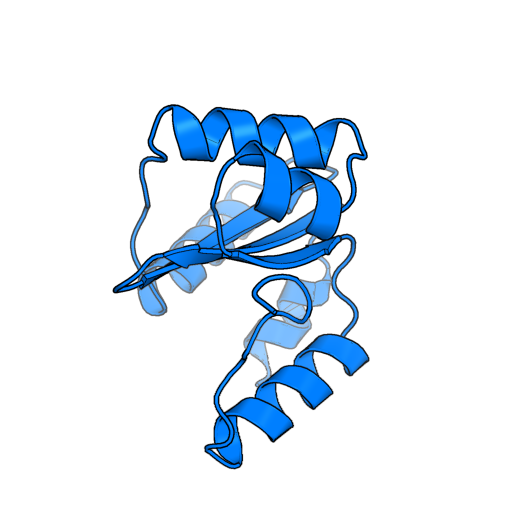 A 1 98 ? 7.250 -5.707 10.171 1.00 61.78 98 CYS A CA 1
ATOM 771 C C . CYS A 1 98 ? 7.708 -6.151 11.566 1.00 61.78 98 CYS A C 1
ATOM 773 O O . CYS A 1 98 ? 7.333 -7.237 12.001 1.00 61.78 98 CYS A O 1
ATOM 775 N N . ALA A 1 99 ? 8.466 -5.315 12.281 1.00 62.19 99 ALA A N 1
ATOM 776 C CA . ALA A 1 99 ? 8.921 -5.605 13.639 1.00 62.19 99 ALA A CA 1
ATOM 777 C C . ALA A 1 99 ? 7.737 -5.803 14.600 1.00 62.19 99 ALA A C 1
ATOM 779 O O . ALA A 1 99 ? 7.637 -6.845 15.246 1.00 62.19 99 ALA A O 1
ATOM 780 N N . ARG A 1 100 ? 6.770 -4.875 14.603 1.00 57.88 100 ARG A N 1
ATOM 781 C CA . ARG A 1 100 ? 5.552 -4.971 15.432 1.00 57.88 100 ARG A CA 1
ATOM 782 C C . ARG A 1 100 ? 4.694 -6.194 15.101 1.00 57.88 100 ARG A C 1
ATOM 784 O O . ARG A 1 100 ? 4.042 -6.752 15.981 1.00 57.88 100 ARG A O 1
ATOM 791 N N . PHE A 1 101 ? 4.678 -6.606 13.834 1.00 58.53 101 PHE A N 1
ATOM 792 C CA . PHE A 1 101 ? 3.957 -7.797 13.390 1.00 58.53 101 PHE A CA 1
ATOM 793 C C . PHE A 1 101 ? 4.654 -9.091 13.838 1.00 58.53 101 PHE A C 1
ATOM 795 O O . PHE A 1 101 ? 3.993 -10.007 14.325 1.00 58.53 101 PHE A O 1
ATOM 802 N N . VAL A 1 102 ? 5.986 -9.155 13.720 1.00 54.81 102 VAL A N 1
ATOM 803 C CA . VAL A 1 102 ? 6.816 -10.293 14.164 1.00 54.81 102 VAL A CA 1
ATOM 804 C C . VAL A 1 102 ? 6.765 -10.471 15.684 1.00 54.81 102 VAL A C 1
ATOM 806 O O . VAL A 1 102 ? 6.791 -11.601 16.163 1.00 54.81 102 VAL A O 1
ATOM 809 N N . GLU A 1 103 ? 6.602 -9.386 16.441 1.00 55.53 103 GLU A N 1
ATOM 810 C CA . GLU A 1 103 ? 6.405 -9.417 17.898 1.00 55.53 103 GLU A CA 1
ATOM 811 C C . GLU A 1 103 ? 5.021 -9.942 18.333 1.00 55.53 103 GLU A C 1
ATOM 813 O O . GLU A 1 103 ? 4.736 -10.026 19.526 1.00 55.53 103 GLU A O 1
ATOM 818 N N . GLY A 1 104 ? 4.147 -10.328 17.395 1.00 48.31 104 GLY A N 1
ATOM 819 C CA . GLY A 1 104 ? 2.865 -10.968 17.705 1.00 48.31 104 GLY A CA 1
ATOM 820 C C . GLY A 1 104 ? 1.808 -10.024 18.285 1.00 48.31 104 GLY A C 1
ATOM 821 O O . GLY A 1 104 ? 0.752 -10.483 18.713 1.00 48.31 104 GLY A O 1
ATOM 822 N N . LEU A 1 105 ? 2.053 -8.711 18.268 1.00 50.22 105 LEU A N 1
ATOM 823 C CA . LEU A 1 105 ? 1.121 -7.704 18.787 1.00 50.22 105 LEU A CA 1
ATOM 824 C C . LEU A 1 105 ? -0.104 -7.502 17.887 1.00 50.22 105 LEU A C 1
ATOM 826 O O . LEU A 1 105 ? -1.084 -6.886 18.306 1.00 50.22 105 LEU A O 1
ATOM 830 N N . GLY A 1 106 ? -0.063 -8.027 16.659 1.00 53.88 106 GLY A N 1
ATOM 831 C CA . GLY A 1 106 ? -1.059 -7.729 15.640 1.00 53.88 106 GLY A CA 1
ATOM 832 C C . GLY A 1 106 ? -1.064 -6.240 15.275 1.00 53.88 106 GLY A C 1
ATOM 833 O O . GLY A 1 106 ? -0.552 -5.373 15.983 1.00 53.88 106 GLY A O 1
ATOM 834 N N . TYR A 1 107 ? -1.637 -5.916 14.122 1.00 54.06 107 TYR A N 1
ATOM 835 C CA . TYR A 1 107 ? -1.897 -4.525 13.772 1.00 54.06 107 TYR A CA 1
ATOM 836 C C . TYR A 1 107 ? -3.338 -4.185 14.155 1.00 54.06 107 TYR A C 1
ATOM 838 O O . TYR A 1 107 ? -4.273 -4.684 13.529 1.00 54.06 107 TYR A O 1
ATOM 846 N N . TYR A 1 108 ? -3.514 -3.342 15.176 1.00 50.84 108 TYR A N 1
ATOM 847 C CA . TYR A 1 108 ? -4.791 -2.687 15.451 1.00 50.84 108 TYR A CA 1
ATOM 848 C C . TYR A 1 108 ? -4.740 -1.281 14.837 1.00 50.84 108 TYR A C 1
ATOM 850 O O . TYR A 1 108 ? -3.949 -0.456 15.308 1.00 50.84 108 TYR A O 1
ATOM 858 N N . PRO A 1 109 ? -5.506 -0.987 13.769 1.00 47.59 109 PRO A N 1
ATOM 859 C CA . PRO A 1 109 ? -5.562 0.363 13.225 1.00 47.59 109 PRO A CA 1
ATOM 860 C C . PRO A 1 109 ? -6.087 1.316 14.317 1.00 47.59 109 PRO A C 1
ATOM 862 O O . PRO A 1 109 ? -7.137 1.040 14.903 1.00 47.59 109 PRO A O 1
ATOM 865 N N . PRO A 1 110 ? -5.409 2.447 14.589 1.00 45.00 110 PRO A N 1
ATOM 866 C CA . PRO A 1 110 ? -5.784 3.382 15.658 1.00 45.00 110 PRO A CA 1
ATOM 867 C C . PRO A 1 110 ? -7.196 3.975 15.545 1.00 45.00 110 PRO A C 1
ATOM 869 O O . PRO A 1 110 ? -7.652 4.632 16.469 1.00 45.00 110 PRO A O 1
ATOM 872 N N . SER A 1 111 ? -7.877 3.785 14.413 1.00 45.12 111 SER A N 1
ATOM 873 C CA . SER A 1 111 ? -9.203 4.330 14.114 1.00 45.12 111 SER A CA 1
ATOM 874 C C . SER A 1 111 ? -10.361 3.338 14.294 1.00 45.12 111 SER A C 1
ATOM 876 O O . SER A 1 111 ? -11.479 3.662 13.908 1.00 45.12 111 SER A O 1
ATOM 878 N N . LEU A 1 112 ? -10.117 2.139 14.842 1.00 36.22 112 LEU A N 1
ATOM 879 C CA . LEU A 1 112 ? -11.165 1.184 15.252 1.00 36.22 112 LEU A CA 1
ATOM 880 C C . LEU A 1 112 ? -11.439 1.204 16.774 1.00 36.22 112 LEU A C 1
ATOM 882 O O . LEU A 1 112 ? -11.931 0.216 17.318 1.00 36.22 112 LEU A O 1
ATOM 886 N N . VAL A 1 113 ? -11.096 2.287 17.475 1.00 35.44 113 VAL A N 1
ATOM 887 C CA . VAL A 1 113 ? -11.437 2.507 18.899 1.00 35.44 113 VAL A CA 1
ATOM 888 C C . VAL A 1 113 ? -12.558 3.519 19.051 1.00 35.44 113 VAL A C 1
ATOM 890 O O . VAL A 1 113 ? -12.524 4.537 18.326 1.00 35.44 113 VAL A O 1
#

pLDDT: mean 77.8, std 17.47, range [35.44, 95.56]

Radius of gyration: 14.79 Å; chains: 1; bounding box: 36×28×40 Å

Organism: NCBI:txid2304604

Foldseek 3Di:
DVVVVVLVPFQWFKWWWWDDPPDIDIDTDGPDDDDPVSVVVVVVVCVVVHDDDDDDPLRVVLVVCVVVVDDQLNSCVPSVTGTPDMGDDDPVVVVVVVVCVVVVVDDDPPNVD